Protein AF-A0A147HTM9-F1 (afdb_monomer_lite)

Radius of gyration: 15.27 Å; chains: 1; bounding box: 40×36×31 Å

pLDDT: mean 79.36, std 19.8, range [38.28, 97.69]

Foldseek 3Di:
DDPDDDDLVPPQVPDDQDAPPDAAWQEEEEEQDPVVQVVVVVVVVVVPDPTGYYYDYCSNVSYLNNLVNCCVRYVLRYQEYEYEYAPDCVNRVSSLVSSLVSCVVNVHQYQYHYPVLDDDVVRQVSGPDDPPSNVVSVVNVVPPPDD

Organism: NCBI:txid33051

Sequence (147 aa):
MHLVFRESHGLEEQAVPQDLGQRPGDVVVLSFSDSDLSAFAAGWRAGGFPWSLRLANLAALVHPLSVDTYVEQTLVYAKAILIRLIGGAAYWEYGLREVERLAREKGIALAVLAADGREDRRLMVASTVGDDICLLSTFDAANDLTV

Secondary structure (DSSP, 8-state):
-------GGGTTTTPPP--------SEEEEES-HHHHHHHHHHHHHHT-SSPEEEEEGGGG-SHHHHHHHHHHTGGG-SEEEEEETT-GGGSHHHHHHHHHHHHHHT-EEEEEETTS---HHHHHH--S-GGGHHHHHHHHHSSS--

Structure (mmCIF, N/CA/C/O backbone):
data_AF-A0A147HTM9-F1
#
_entry.id   AF-A0A147HTM9-F1
#
loop_
_atom_site.group_PDB
_atom_site.id
_atom_site.type_symbol
_atom_site.label_atom_id
_atom_site.label_alt_id
_atom_site.label_comp_id
_atom_site.label_asym_id
_atom_site.label_entity_id
_atom_site.label_seq_id
_atom_site.pdbx_PDB_ins_code
_atom_site.Cartn_x
_atom_site.Cartn_y
_atom_site.Cartn_z
_atom_site.occupancy
_atom_site.B_iso_or_equiv
_atom_site.auth_seq_id
_atom_site.auth_comp_id
_atom_site.auth_asym_id
_atom_site.auth_atom_id
_atom_site.pdbx_PDB_model_num
ATOM 1 N N . MET A 1 1 ? 28.505 16.884 0.953 1.00 49.34 1 MET A N 1
ATOM 2 C CA . MET A 1 1 ? 27.071 17.151 0.713 1.00 49.34 1 MET A CA 1
ATOM 3 C C . MET A 1 1 ? 26.336 16.828 2.009 1.00 49.34 1 MET A C 1
ATOM 5 O O . MET A 1 1 ? 26.472 15.710 2.482 1.00 49.34 1 MET A O 1
ATOM 9 N N . HIS A 1 2 ? 25.717 17.815 2.661 1.00 49.16 2 HIS A N 1
ATOM 10 C CA . HIS A 1 2 ? 25.067 17.653 3.970 1.00 49.16 2 HIS A CA 1
ATOM 11 C C . HIS A 1 2 ? 23.601 17.262 3.739 1.00 49.16 2 HIS A C 1
ATOM 13 O O . HIS A 1 2 ? 22.882 17.994 3.063 1.00 49.16 2 HIS A O 1
ATOM 19 N N . LEU A 1 3 ? 23.180 16.097 4.238 1.00 44.09 3 LEU A N 1
ATOM 20 C CA . LEU A 1 3 ? 21.773 15.700 4.247 1.00 44.09 3 LEU A CA 1
ATOM 21 C C . LEU A 1 3 ? 21.057 16.563 5.285 1.00 44.09 3 LEU A C 1
ATOM 23 O O . LEU A 1 3 ? 21.248 16.389 6.486 1.00 44.09 3 LEU A O 1
ATOM 27 N N . VAL A 1 4 ? 20.271 17.525 4.811 1.00 47.69 4 VAL A N 1
ATOM 28 C CA . VAL A 1 4 ? 19.374 18.306 5.661 1.00 47.69 4 VAL A CA 1
ATOM 29 C C . VAL A 1 4 ? 18.193 17.405 6.008 1.00 47.69 4 VAL A C 1
ATOM 31 O O . VAL A 1 4 ? 17.359 17.105 5.157 1.00 47.69 4 VAL A O 1
ATOM 34 N N . PHE A 1 5 ? 18.154 16.948 7.256 1.00 45.41 5 PHE A N 1
ATOM 35 C CA . PHE A 1 5 ? 17.011 16.259 7.841 1.00 45.41 5 PHE A CA 1
ATOM 36 C C . PHE A 1 5 ? 15.873 17.283 7.966 1.00 45.41 5 PHE A C 1
ATOM 38 O O . PHE A 1 5 ? 15.916 18.157 8.830 1.00 45.41 5 PHE A O 1
ATOM 45 N N . ARG A 1 6 ? 14.902 17.251 7.045 1.00 49.56 6 ARG A N 1
ATOM 46 C CA . ARG A 1 6 ? 13.677 18.048 7.177 1.00 49.56 6 ARG A CA 1
ATOM 47 C C . ARG A 1 6 ? 12.771 17.331 8.163 1.00 49.56 6 ARG A C 1
ATOM 49 O O . ARG A 1 6 ? 12.386 16.194 7.928 1.00 49.56 6 ARG A O 1
ATOM 56 N N . GLU A 1 7 ? 12.471 18.011 9.259 1.00 42.34 7 GLU A N 1
ATOM 57 C CA . GLU A 1 7 ? 11.475 17.613 10.244 1.00 42.34 7 GLU A CA 1
ATOM 58 C C . GLU A 1 7 ? 10.160 17.246 9.532 1.00 42.34 7 GLU A C 1
ATOM 60 O O . GLU A 1 7 ? 9.491 18.102 8.954 1.00 42.34 7 GLU A O 1
ATOM 65 N N . SER A 1 8 ? 9.801 15.959 9.550 1.00 50.41 8 SER A N 1
ATOM 66 C CA . SER A 1 8 ? 8.565 15.434 8.949 1.00 50.41 8 SER A CA 1
ATOM 67 C C . SER A 1 8 ? 7.295 15.965 9.627 1.00 50.41 8 SER A C 1
ATOM 69 O O . SER A 1 8 ? 6.211 15.864 9.062 1.00 50.41 8 SER A O 1
ATOM 71 N N . HIS A 1 9 ? 7.422 16.582 10.807 1.00 47.19 9 HIS A N 1
ATOM 72 C CA . HIS A 1 9 ? 6.303 17.050 11.628 1.00 47.19 9 HIS A CA 1
ATOM 73 C C . HIS A 1 9 ? 5.496 18.224 11.040 1.00 47.19 9 HIS A C 1
ATOM 75 O O . HIS A 1 9 ? 4.471 18.576 11.608 1.00 47.19 9 HIS A O 1
ATOM 81 N N . GLY A 1 10 ? 5.909 18.822 9.913 1.00 46.09 10 GLY A N 1
ATOM 82 C CA . GLY A 1 10 ? 5.190 19.946 9.287 1.00 46.09 10 GLY A CA 1
ATOM 83 C C . GLY A 1 10 ? 4.341 19.610 8.053 1.00 46.09 10 GLY A C 1
ATOM 84 O O . GLY A 1 10 ? 3.583 20.463 7.598 1.00 46.09 10 GLY A O 1
ATOM 85 N N . LEU A 1 11 ? 4.468 18.411 7.467 1.00 51.56 11 LEU A N 1
ATOM 86 C CA . LEU A 1 11 ? 3.740 18.062 6.233 1.00 51.56 11 LEU A CA 1
ATOM 87 C C . LEU A 1 11 ? 2.291 17.630 6.503 1.00 51.56 11 LEU A C 1
ATOM 89 O O . LEU A 1 11 ? 1.421 17.856 5.665 1.00 51.56 11 LEU A O 1
ATOM 93 N N . GLU A 1 12 ? 2.023 17.049 7.674 1.00 52.50 12 GLU A N 1
ATOM 94 C CA . GLU A 1 12 ? 0.694 16.552 8.055 1.00 52.50 12 GLU A CA 1
ATOM 95 C C . GLU A 1 12 ? -0.281 17.697 8.391 1.00 52.50 12 GLU A C 1
ATOM 97 O O . GLU A 1 12 ? -1.446 17.631 8.009 1.00 52.50 12 GLU A O 1
ATOM 102 N N . GLU A 1 13 ? 0.191 18.784 9.017 1.00 52.28 13 GLU A N 1
ATOM 103 C CA . GLU A 1 13 ? -0.645 19.931 9.427 1.00 52.28 13 GLU A CA 1
ATOM 104 C C . GLU A 1 13 ? -1.176 20.784 8.257 1.00 52.28 13 GLU A C 1
ATOM 106 O O . GLU A 1 13 ? -2.106 21.568 8.444 1.00 52.28 13 GLU A O 1
ATOM 111 N N . GLN A 1 14 ? -0.613 20.647 7.049 1.00 59.50 14 GLN A N 1
ATOM 112 C CA . GLN A 1 14 ? -1.007 21.430 5.863 1.00 59.50 14 GLN A CA 1
ATOM 113 C C . GLN A 1 14 ? -1.529 20.582 4.697 1.00 59.50 14 GLN A C 1
ATOM 115 O O . GLN A 1 14 ? -1.939 21.135 3.672 1.00 59.50 14 GLN A O 1
ATOM 120 N N . ALA A 1 15 ? -1.514 19.253 4.814 1.00 72.50 15 ALA A N 1
ATOM 121 C CA . ALA A 1 15 ? -2.032 18.385 3.768 1.00 72.50 15 ALA A CA 1
ATOM 122 C C . ALA A 1 15 ? -3.556 18.541 3.667 1.00 72.50 15 ALA A C 1
ATOM 124 O O . ALA A 1 15 ? -4.281 18.376 4.641 1.00 72.50 15 ALA A O 1
ATOM 125 N N . VAL A 1 16 ? -4.068 18.847 2.476 1.00 85.06 16 VAL A N 1
ATOM 126 C CA . VAL A 1 16 ? -5.516 18.853 2.242 1.00 85.06 16 VAL A CA 1
ATOM 127 C C . VAL A 1 16 ? -5.980 17.400 2.106 1.00 85.06 16 VAL A C 1
ATOM 129 O O . VAL A 1 16 ? -5.377 16.664 1.317 1.00 85.06 16 VAL A O 1
ATOM 132 N N . PRO A 1 17 ? -7.029 16.965 2.831 1.00 89.44 17 PRO A N 1
ATOM 133 C CA . PRO A 1 17 ? -7.576 15.629 2.662 1.00 89.44 17 PRO A CA 1
ATOM 134 C C . PRO A 1 17 ? -8.052 15.422 1.223 1.00 89.44 17 PRO A C 1
ATOM 136 O O . PRO A 1 17 ? -8.805 16.221 0.668 1.00 89.44 17 PRO A O 1
ATOM 139 N N . GLN A 1 18 ? -7.605 14.324 0.633 1.00 90.94 18 GLN A N 1
ATOM 140 C CA . GLN A 1 18 ? -8.003 13.835 -0.680 1.00 90.94 18 GLN A CA 1
ATOM 141 C C . GLN A 1 18 ? -8.727 12.494 -0.552 1.00 90.94 18 GLN A C 1
ATOM 143 O O . GLN A 1 18 ? -8.333 11.642 0.244 1.00 90.94 18 GLN A O 1
ATOM 148 N N . ASP A 1 19 ? -9.760 12.304 -1.366 1.00 92.19 19 ASP A N 1
ATOM 149 C CA . ASP A 1 19 ? -10.365 10.999 -1.612 1.00 92.19 19 ASP A CA 1
ATOM 150 C C . ASP A 1 19 ? -9.924 10.523 -2.999 1.00 92.19 19 ASP A C 1
ATOM 152 O O . ASP A 1 19 ? -10.160 11.195 -4.006 1.00 92.19 19 ASP A O 1
ATOM 156 N N . LEU A 1 20 ? -9.248 9.375 -3.050 1.00 92.69 20 LEU A N 1
ATOM 157 C CA . LEU A 1 20 ? -8.757 8.799 -4.300 1.00 92.69 20 LEU A CA 1
ATOM 158 C C . LEU A 1 20 ? -9.897 8.209 -5.141 1.00 92.69 20 LEU A C 1
ATOM 160 O O . LEU A 1 20 ? -9.718 8.029 -6.348 1.00 92.69 20 LEU A O 1
ATOM 164 N N . GLY A 1 21 ? -11.031 7.840 -4.530 1.00 92.44 21 GLY A N 1
ATOM 165 C CA . GLY A 1 21 ? -12.160 7.199 -5.214 1.00 92.44 21 GLY A CA 1
ATOM 166 C C . GLY A 1 21 ? -11.785 5.918 -5.973 1.00 92.44 21 GLY A C 1
ATOM 167 O O . GLY A 1 21 ? -12.468 5.516 -6.922 1.00 92.44 21 GLY A O 1
ATOM 168 N N . GLN A 1 22 ? -10.660 5.291 -5.620 1.00 95.31 22 GLN A N 1
ATOM 169 C CA . GLN A 1 22 ? -10.153 4.126 -6.326 1.00 95.31 22 GLN A CA 1
ATOM 170 C C . GLN A 1 22 ? -10.988 2.902 -5.945 1.00 95.31 22 GLN A C 1
ATOM 172 O O . GLN A 1 22 ? -11.217 2.616 -4.779 1.00 95.31 22 GLN A O 1
ATOM 177 N N . ARG A 1 23 ? -11.459 2.147 -6.940 1.00 95.25 23 ARG A N 1
ATOM 178 C CA . ARG A 1 23 ? -12.232 0.927 -6.667 1.00 95.25 23 ARG A CA 1
ATOM 179 C C . ARG A 1 23 ? -11.353 -0.143 -6.003 1.00 95.25 23 ARG A C 1
ATOM 181 O O . ARG A 1 23 ? -10.190 -0.257 -6.401 1.00 95.25 23 ARG A O 1
ATOM 188 N N . PRO A 1 24 ? -11.923 -1.015 -5.147 1.00 95.69 24 PRO A N 1
ATOM 189 C CA . PRO A 1 24 ? -11.240 -2.190 -4.605 1.00 95.69 24 PRO A CA 1
ATOM 190 C C . PRO A 1 24 ? -10.474 -3.003 -5.657 1.00 95.69 24 PRO A C 1
ATOM 192 O O . PRO A 1 24 ? -10.888 -3.075 -6.824 1.00 95.69 24 PRO A O 1
ATOM 195 N N . GLY A 1 25 ? -9.370 -3.627 -5.249 1.00 93.06 25 GLY A N 1
ATOM 196 C CA . GLY A 1 25 ? -8.574 -4.525 -6.085 1.00 93.06 25 GLY A CA 1
ATOM 197 C C . GLY A 1 25 ? -7.892 -5.619 -5.270 1.00 93.06 25 GLY A C 1
ATOM 198 O O . GLY A 1 25 ? -7.745 -5.492 -4.060 1.00 93.06 25 GLY A O 1
ATOM 199 N N . ASP A 1 26 ? -7.491 -6.696 -5.942 1.00 95.31 26 ASP A N 1
ATOM 200 C CA . ASP A 1 26 ? -6.861 -7.857 -5.307 1.00 95.31 26 ASP A CA 1
ATOM 201 C C . ASP A 1 26 ? -5.441 -7.545 -4.817 1.00 95.31 26 ASP A C 1
ATOM 203 O O . ASP A 1 26 ? -5.039 -8.018 -3.756 1.00 95.31 26 ASP A O 1
ATOM 207 N N . VAL A 1 27 ? -4.681 -6.767 -5.594 1.00 96.50 27 VAL A N 1
ATOM 208 C CA . VAL A 1 27 ? -3.310 -6.358 -5.271 1.00 96.50 27 VAL A CA 1
ATOM 209 C C . VAL A 1 27 ? -3.199 -4.846 -5.330 1.00 96.50 27 VAL A C 1
ATOM 211 O O . VAL A 1 27 ? -3.601 -4.229 -6.320 1.00 96.50 27 VAL A O 1
ATOM 214 N N . VAL A 1 28 ? -2.633 -4.250 -4.283 1.00 97.69 28 VAL A N 1
ATOM 215 C CA . VAL A 1 28 ? -2.420 -2.803 -4.191 1.00 97.69 28 VAL A CA 1
ATOM 216 C C . VAL A 1 28 ? -0.937 -2.501 -4.016 1.00 97.69 28 VAL A C 1
ATOM 218 O O . VAL A 1 28 ? -0.278 -3.119 -3.186 1.00 97.69 28 VAL A O 1
ATOM 221 N N . VAL A 1 29 ? -0.415 -1.538 -4.775 1.00 96.75 29 VAL A N 1
ATOM 222 C CA . VAL A 1 29 ? 0.953 -1.028 -4.622 1.00 96.75 29 VAL A CA 1
ATOM 223 C C . VAL A 1 29 ? 0.929 0.457 -4.308 1.00 96.75 29 VAL A C 1
ATOM 225 O O . VAL A 1 29 ? 0.280 1.238 -5.008 1.00 96.75 29 VAL A O 1
ATOM 228 N N . LEU A 1 30 ? 1.664 0.829 -3.265 1.00 95.88 30 LEU A N 1
ATOM 229 C CA . LEU A 1 30 ? 1.803 2.187 -2.762 1.00 95.88 30 LEU A CA 1
ATOM 230 C C . LEU A 1 30 ? 3.268 2.626 -2.843 1.00 95.88 30 LEU A C 1
ATOM 232 O O . LEU A 1 30 ? 4.151 1.921 -2.357 1.00 95.88 30 LEU A O 1
ATOM 236 N N . SER A 1 31 ? 3.537 3.785 -3.443 1.00 93.31 31 SER A N 1
ATOM 237 C CA . SER A 1 31 ? 4.867 4.419 -3.446 1.00 93.31 31 SER A CA 1
ATOM 238 C C . SER A 1 31 ? 4.730 5.938 -3.536 1.00 93.31 31 SER A C 1
ATOM 240 O O . SER A 1 31 ? 3.723 6.438 -4.029 1.00 93.31 31 SER A O 1
ATOM 242 N N . PHE A 1 32 ? 5.734 6.688 -3.081 1.00 90.44 32 PHE A N 1
ATOM 243 C CA . PHE A 1 32 ? 5.852 8.121 -3.389 1.00 90.44 32 PHE A CA 1
ATOM 244 C C . PHE A 1 32 ? 6.387 8.380 -4.811 1.00 90.44 32 PHE A C 1
ATOM 246 O O . PHE A 1 32 ? 6.244 9.485 -5.333 1.00 90.44 32 PHE A O 1
ATOM 253 N N . SER A 1 33 ? 7.007 7.379 -5.443 1.00 89.75 33 SER A N 1
ATOM 254 C CA . SER A 1 33 ? 7.623 7.476 -6.770 1.00 89.75 33 SER A CA 1
ATOM 255 C C . SER A 1 33 ? 6.676 6.959 -7.853 1.00 89.75 33 SER A C 1
ATOM 257 O O . SER A 1 33 ? 6.387 5.763 -7.934 1.00 89.75 33 SER A O 1
ATOM 259 N N . ASP A 1 34 ? 6.235 7.853 -8.741 1.00 91.25 34 ASP A N 1
ATOM 260 C CA . ASP A 1 34 ? 5.451 7.476 -9.926 1.00 91.25 34 ASP A CA 1
ATOM 261 C C . ASP A 1 34 ? 6.245 6.575 -10.886 1.00 91.25 34 ASP A C 1
ATOM 263 O O . ASP A 1 34 ? 5.658 5.765 -11.613 1.00 91.25 34 ASP A O 1
ATOM 267 N N . SER A 1 35 ? 7.579 6.671 -10.865 1.00 89.50 35 SER A N 1
ATOM 268 C CA . SER A 1 35 ? 8.467 5.778 -11.612 1.00 89.50 35 SER A CA 1
ATOM 269 C C . SER A 1 35 ? 8.370 4.342 -11.096 1.00 89.50 35 SER A C 1
ATOM 271 O O . SER A 1 35 ? 8.246 3.423 -11.906 1.00 89.50 35 SER A O 1
ATOM 273 N N . ASP A 1 36 ? 8.328 4.137 -9.774 1.00 89.75 36 ASP A N 1
ATOM 274 C CA . ASP A 1 36 ? 8.172 2.804 -9.174 1.00 89.75 36 ASP A CA 1
ATOM 275 C C . ASP A 1 36 ? 6.813 2.209 -9.542 1.00 89.75 36 ASP A C 1
ATOM 277 O O . ASP A 1 36 ? 6.720 1.045 -9.939 1.00 89.75 36 ASP A O 1
ATOM 281 N N . LEU A 1 37 ? 5.754 3.021 -9.446 1.00 93.88 37 LEU A N 1
ATOM 282 C CA . LEU A 1 37 ? 4.399 2.605 -9.804 1.00 93.88 37 LEU A CA 1
ATOM 283 C C . LEU A 1 37 ? 4.322 2.220 -11.285 1.00 93.88 37 LEU A C 1
ATOM 285 O O . LEU A 1 37 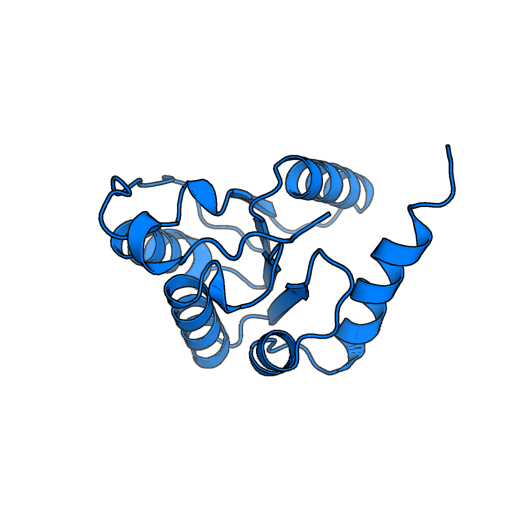? 3.747 1.186 -11.627 1.00 93.88 37 LEU A O 1
ATOM 289 N N . SER A 1 38 ? 4.938 3.009 -12.167 1.00 93.75 38 SER A N 1
ATOM 290 C CA . SER A 1 38 ? 4.973 2.740 -13.608 1.00 93.75 38 SER A CA 1
ATOM 291 C C . SER A 1 38 ? 5.772 1.478 -13.941 1.00 93.75 38 SER A C 1
ATOM 293 O O . SER A 1 38 ? 5.314 0.664 -14.748 1.00 93.75 38 SER A O 1
ATOM 295 N N . ALA A 1 39 ? 6.922 1.271 -13.292 1.00 91.44 39 ALA A N 1
ATOM 296 C CA . ALA A 1 39 ? 7.732 0.064 -13.443 1.00 91.44 39 ALA A CA 1
ATOM 297 C C . ALA A 1 39 ? 6.963 -1.185 -12.985 1.00 91.44 39 ALA A C 1
ATOM 299 O O . ALA A 1 39 ? 6.900 -2.180 -13.713 1.00 91.44 39 ALA A O 1
ATOM 300 N N . PHE A 1 40 ? 6.286 -1.111 -11.835 1.00 93.06 40 PHE A N 1
ATOM 301 C CA . PHE A 1 40 ? 5.444 -2.203 -11.352 1.00 93.06 40 PHE A CA 1
ATOM 302 C C . PHE A 1 40 ? 4.282 -2.484 -12.311 1.00 93.06 40 PHE A C 1
ATOM 304 O O . PHE A 1 40 ? 3.999 -3.639 -12.628 1.00 93.06 40 PHE A O 1
ATOM 311 N N . ALA A 1 41 ? 3.635 -1.441 -12.839 1.00 94.62 41 ALA A N 1
ATOM 312 C CA . ALA A 1 41 ? 2.563 -1.585 -13.821 1.00 94.62 41 ALA A CA 1
ATOM 313 C C . ALA A 1 41 ? 3.028 -2.317 -15.089 1.00 94.62 41 ALA A C 1
ATOM 315 O O . ALA A 1 41 ? 2.268 -3.095 -15.670 1.00 94.62 41 ALA A O 1
ATOM 316 N N . ALA A 1 42 ? 4.250 -2.042 -15.553 1.00 94.12 42 ALA A N 1
ATOM 317 C CA . ALA A 1 42 ? 4.836 -2.707 -16.712 1.00 94.12 42 ALA A CA 1
ATOM 318 C C . ALA A 1 42 ? 5.120 -4.188 -16.418 1.00 94.12 42 ALA A C 1
ATOM 320 O O . ALA A 1 42 ? 4.664 -5.054 -17.168 1.00 94.12 42 ALA A O 1
ATOM 321 N N . GLY A 1 43 ? 5.780 -4.483 -15.293 1.00 92.75 43 GLY A N 1
ATOM 322 C CA . GLY A 1 43 ? 6.062 -5.855 -14.860 1.00 92.75 43 GLY A CA 1
ATOM 323 C C . GLY A 1 43 ? 4.792 -6.684 -14.644 1.00 92.75 43 GLY A C 1
ATOM 324 O O . GLY A 1 43 ? 4.700 -7.815 -15.116 1.00 92.75 43 GLY A O 1
ATOM 325 N N . TRP A 1 44 ? 3.764 -6.101 -14.021 1.00 93.69 44 TRP A N 1
ATOM 326 C CA . TRP A 1 44 ? 2.481 -6.768 -13.793 1.00 93.69 44 TRP A CA 1
ATOM 327 C C . TRP A 1 44 ? 1.777 -7.159 -15.094 1.00 93.69 44 TRP A C 1
ATOM 329 O O . TRP A 1 44 ? 1.266 -8.272 -15.218 1.00 93.69 44 TRP A O 1
ATOM 339 N N . ARG A 1 45 ? 1.768 -6.257 -16.086 1.00 92.69 45 ARG A N 1
ATOM 340 C CA . ARG A 1 45 ? 1.187 -6.539 -17.409 1.00 92.69 45 ARG A CA 1
ATOM 341 C C . ARG A 1 45 ? 1.950 -7.641 -18.137 1.00 92.69 45 ARG A C 1
ATOM 343 O O . ARG A 1 45 ? 1.315 -8.500 -18.737 1.00 92.69 45 ARG A O 1
ATOM 350 N N . ALA A 1 46 ? 3.280 -7.629 -18.065 1.00 93.62 46 ALA A N 1
ATOM 351 C CA . ALA A 1 46 ? 4.114 -8.664 -18.669 1.00 93.62 46 ALA A CA 1
ATOM 352 C C . ALA A 1 46 ? 3.931 -10.036 -17.994 1.00 93.62 46 ALA A C 1
ATOM 354 O O . ALA A 1 46 ? 3.983 -11.059 -18.671 1.00 93.62 46 ALA A O 1
ATOM 355 N N . GLY A 1 47 ? 3.675 -10.061 -16.682 1.00 91.06 47 GLY A N 1
ATOM 356 C CA . GLY A 1 47 ? 3.472 -11.292 -15.915 1.00 91.06 47 GLY A CA 1
ATOM 357 C C . GLY A 1 47 ? 2.131 -11.996 -16.155 1.00 91.06 47 GLY A C 1
ATOM 358 O O . GLY A 1 47 ? 2.003 -13.170 -15.823 1.00 91.06 47 GLY A O 1
ATOM 359 N N . GLY A 1 48 ? 1.133 -11.318 -16.736 1.00 89.50 48 GLY A N 1
ATOM 360 C CA . GLY A 1 48 ? -0.147 -11.942 -17.097 1.00 89.50 48 GLY A CA 1
ATOM 361 C C . GLY A 1 48 ? -0.973 -12.443 -15.904 1.00 89.50 48 GLY A C 1
ATOM 362 O O . GLY A 1 48 ? -1.717 -13.414 -16.032 1.00 89.50 48 GLY A O 1
ATOM 363 N N . PHE A 1 49 ? -0.838 -11.808 -14.736 1.00 89.38 49 PHE A N 1
ATOM 364 C CA . PHE A 1 49 ? -1.540 -12.226 -13.523 1.00 89.38 49 PHE A CA 1
ATOM 365 C C . PHE A 1 49 ? -3.067 -12.070 -13.659 1.00 89.38 49 PHE A C 1
ATOM 367 O O . PHE A 1 49 ? -3.539 -11.056 -14.176 1.00 89.38 49 PHE A O 1
ATOM 374 N N . PRO A 1 50 ? -3.867 -13.020 -13.136 1.00 91.75 50 PRO A N 1
ATOM 375 C CA . PRO A 1 50 ? -5.329 -12.976 -13.230 1.00 91.75 50 PRO A CA 1
ATOM 376 C C . PRO A 1 50 ? -5.983 -12.021 -12.214 1.00 91.75 50 PRO A C 1
ATOM 378 O O . PRO A 1 50 ? -7.206 -11.892 -12.189 1.00 91.75 50 PRO A O 1
ATOM 381 N N . TRP A 1 51 ? -5.195 -11.386 -11.344 1.00 93.62 51 TRP A N 1
ATOM 382 C CA . TRP A 1 51 ? -5.676 -10.523 -10.268 1.00 93.62 51 TRP A CA 1
ATOM 383 C C . TRP A 1 51 ? -5.725 -9.053 -10.683 1.00 93.62 51 TRP A C 1
ATOM 385 O O . TRP A 1 51 ? -4.913 -8.570 -11.477 1.00 93.62 51 TRP A O 1
ATOM 395 N N . SER A 1 52 ? -6.672 -8.316 -10.109 1.00 95.75 52 SER A N 1
ATOM 396 C CA . SER A 1 52 ? -6.798 -6.880 -10.340 1.00 95.75 52 SER A CA 1
ATOM 397 C C . SER A 1 52 ? -5.730 -6.088 -9.574 1.00 95.75 52 SER A C 1
ATOM 399 O O . SER A 1 52 ? -5.560 -6.263 -8.371 1.00 95.75 52 SER A O 1
ATOM 401 N N . LEU A 1 53 ? -5.037 -5.185 -10.276 1.00 96.12 53 LEU A N 1
ATOM 402 C CA . LEU A 1 53 ? -4.004 -4.314 -9.708 1.00 96.12 53 LEU A CA 1
ATOM 403 C C . LEU A 1 53 ? -4.540 -2.903 -9.447 1.00 96.12 53 LEU A C 1
ATOM 405 O O . LEU A 1 53 ? -5.240 -2.328 -10.292 1.00 96.12 53 LEU A O 1
ATOM 409 N N . ARG A 1 54 ? -4.164 -2.322 -8.309 1.00 97.50 54 ARG A N 1
ATOM 410 C CA . ARG A 1 54 ? -4.302 -0.899 -7.991 1.00 97.50 54 ARG A CA 1
ATOM 411 C C . ARG A 1 54 ? -2.948 -0.309 -7.643 1.00 97.50 54 ARG A C 1
ATOM 413 O O . ARG A 1 54 ? -2.158 -0.920 -6.936 1.00 97.50 54 ARG A O 1
ATOM 420 N N . LEU A 1 55 ? -2.702 0.880 -8.167 1.00 97.25 55 LEU A N 1
ATOM 421 C CA . LEU A 1 55 ? -1.499 1.663 -7.924 1.00 97.25 55 LEU A CA 1
ATOM 422 C C . LEU A 1 55 ? -1.957 2.997 -7.353 1.00 97.25 55 LEU A C 1
ATOM 424 O O . LEU A 1 55 ? -2.885 3.593 -7.911 1.00 97.25 55 LEU A O 1
ATOM 428 N N . ALA A 1 56 ? -1.342 3.449 -6.269 1.00 96.94 56 ALA A N 1
ATOM 429 C CA . ALA A 1 56 ? -1.640 4.753 -5.694 1.00 96.94 56 ALA A CA 1
ATOM 430 C C . ALA A 1 56 ? -0.364 5.432 -5.200 1.00 96.94 56 ALA A C 1
ATOM 432 O O . ALA A 1 56 ? 0.509 4.798 -4.603 1.00 96.94 56 ALA A O 1
ATOM 433 N N . ASN A 1 57 ? -0.269 6.735 -5.468 1.00 94.75 57 ASN A N 1
ATOM 434 C CA . ASN A 1 57 ? 0.830 7.545 -4.975 1.00 94.75 57 ASN A CA 1
ATOM 435 C C . ASN A 1 57 ? 0.543 7.986 -3.533 1.00 94.75 57 ASN A C 1
ATOM 437 O O . ASN A 1 57 ? -0.504 8.576 -3.253 1.00 94.75 57 ASN A O 1
ATOM 441 N N . LEU A 1 58 ? 1.483 7.723 -2.625 1.00 93.75 58 LEU A N 1
ATOM 442 C CA . LEU A 1 58 ? 1.368 8.066 -1.205 1.00 93.75 58 LEU A CA 1
ATOM 443 C C . LEU A 1 58 ? 1.266 9.578 -0.949 1.00 93.75 58 LEU A C 1
ATOM 445 O O . LEU A 1 58 ? 0.731 9.977 0.080 1.00 93.75 58 LEU A O 1
ATOM 449 N N . ALA A 1 59 ? 1.685 10.428 -1.891 1.00 91.00 59 ALA A N 1
ATOM 450 C CA . ALA A 1 59 ? 1.506 11.879 -1.809 1.00 91.00 59 ALA A CA 1
ATOM 451 C C . ALA A 1 59 ? 0.025 12.298 -1.708 1.00 91.00 59 ALA A C 1
ATOM 453 O O . ALA A 1 59 ? -0.280 13.332 -1.115 1.00 91.00 59 ALA A O 1
ATOM 454 N N . ALA A 1 60 ? -0.901 11.491 -2.239 1.00 92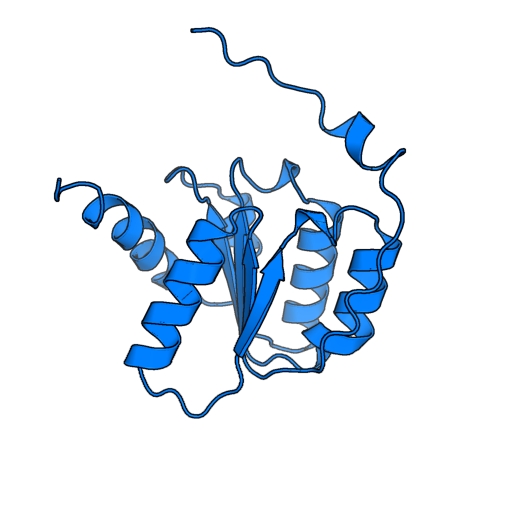.38 60 ALA A N 1
ATOM 455 C CA . ALA A 1 60 ? -2.344 11.709 -2.096 1.00 92.38 60 ALA A CA 1
ATOM 456 C C . ALA A 1 60 ? -2.912 11.161 -0.770 1.00 92.38 60 ALA A C 1
ATOM 458 O O . ALA A 1 60 ? -4.065 11.415 -0.436 1.00 92.38 60 ALA A O 1
ATOM 459 N N . LEU A 1 61 ? -2.105 10.419 -0.008 1.00 92.88 61 LEU A N 1
ATOM 460 C CA . LEU A 1 61 ? -2.477 9.738 1.233 1.00 92.88 61 LEU A CA 1
ATOM 461 C C . LEU A 1 61 ? -1.685 10.273 2.437 1.00 92.88 61 LEU A C 1
ATOM 463 O O . LEU A 1 61 ? -1.447 9.543 3.390 1.00 92.88 61 LEU A O 1
ATOM 467 N N . VAL A 1 62 ? -1.242 11.533 2.408 1.00 90.19 62 VAL A N 1
ATOM 468 C CA . VAL A 1 62 ? -0.488 12.136 3.526 1.00 90.19 62 VAL A CA 1
ATOM 469 C C . VAL A 1 62 ? -1.405 12.500 4.695 1.00 90.19 62 VAL A C 1
ATOM 471 O O . VAL A 1 62 ? -1.032 12.331 5.850 1.00 90.19 62 VAL A O 1
ATOM 474 N N . HIS A 1 63 ? -2.615 12.987 4.411 1.00 92.38 63 HIS A N 1
ATOM 475 C CA . HIS A 1 63 ? -3.549 13.384 5.460 1.00 92.38 63 HIS A CA 1
ATOM 476 C C . HIS A 1 63 ? -4.209 12.146 6.106 1.00 92.38 63 HIS A C 1
ATOM 478 O O . HIS A 1 63 ? -4.709 11.294 5.365 1.00 92.38 63 HIS A O 1
ATOM 484 N N . PRO A 1 64 ? -4.320 12.055 7.449 1.00 92.75 64 PRO A N 1
ATOM 485 C CA . PR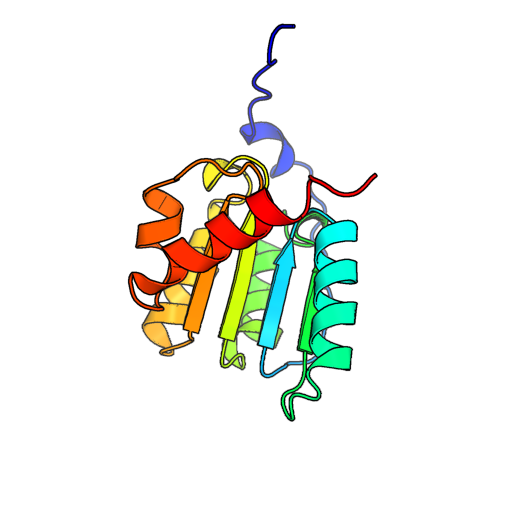O A 1 64 ? -4.900 10.894 8.138 1.00 92.75 64 PRO A CA 1
ATOM 486 C C . PRO A 1 64 ? -6.279 10.469 7.613 1.00 92.75 64 PRO A C 1
ATOM 488 O O . PRO A 1 64 ? -6.484 9.311 7.276 1.00 92.75 64 PRO A O 1
ATOM 491 N N . LEU A 1 65 ? -7.188 11.427 7.393 1.00 94.31 65 LEU A N 1
ATOM 492 C CA . LEU A 1 65 ? -8.514 11.142 6.819 1.00 94.31 65 LEU A CA 1
ATOM 493 C C . LEU A 1 65 ? -8.456 10.475 5.429 1.00 94.31 65 LEU A C 1
ATOM 495 O O . LEU A 1 65 ? -9.307 9.647 5.106 1.00 94.31 65 LEU A O 1
ATOM 499 N N . SER A 1 66 ? -7.472 10.832 4.597 1.00 95.44 66 SER A N 1
ATOM 500 C CA . SER A 1 66 ? -7.276 10.214 3.279 1.00 95.44 66 SER A CA 1
ATOM 501 C C . SER A 1 66 ? -6.836 8.766 3.406 1.00 95.44 66 SER A C 1
ATOM 503 O O . SER A 1 66 ? -7.325 7.909 2.673 1.00 95.44 66 SER A O 1
ATOM 505 N N . VAL A 1 67 ? -5.940 8.496 4.358 1.00 96.31 67 VAL A N 1
ATOM 506 C CA . VAL A 1 67 ? -5.507 7.140 4.696 1.00 96.31 67 VAL A CA 1
ATOM 507 C C . VAL A 1 67 ? -6.699 6.316 5.161 1.00 96.31 67 VAL A C 1
ATOM 509 O O . VAL A 1 67 ? -6.949 5.268 4.573 1.00 96.31 67 VAL A O 1
ATOM 512 N N . ASP A 1 68 ? -7.452 6.799 6.150 1.00 95.69 68 ASP A N 1
ATOM 513 C CA . ASP A 1 68 ? -8.599 6.083 6.720 1.00 95.69 68 ASP A CA 1
ATOM 514 C C . ASP A 1 68 ? -9.626 5.731 5.644 1.00 95.69 68 ASP A C 1
ATOM 516 O O . ASP A 1 68 ? -9.997 4.569 5.470 1.00 95.69 68 ASP A O 1
ATOM 520 N N . THR A 1 69 ? -10.011 6.726 4.840 1.00 96.38 69 THR A N 1
ATOM 521 C CA . THR A 1 69 ? -10.975 6.547 3.746 1.00 96.38 69 THR A CA 1
ATOM 522 C C . THR A 1 69 ? -10.483 5.497 2.753 1.00 96.38 69 THR A C 1
ATOM 524 O O . THR A 1 69 ? -11.227 4.600 2.353 1.00 96.38 69 THR A O 1
ATOM 527 N N . TYR A 1 70 ? -9.210 5.564 2.365 1.00 97.56 70 TYR A N 1
ATOM 528 C CA . TYR A 1 70 ? -8.636 4.627 1.410 1.00 97.56 70 TYR A CA 1
ATOM 529 C C . TYR A 1 7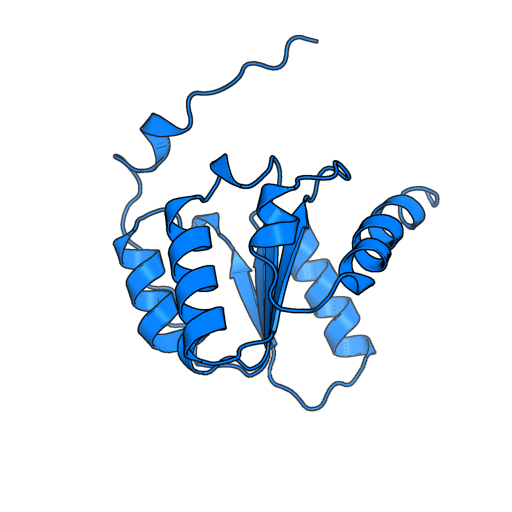0 ? -8.489 3.209 1.990 1.00 97.56 70 TYR A C 1
ATOM 531 O O . TYR A 1 70 ? -8.731 2.220 1.287 1.00 97.56 70 TYR A O 1
ATOM 539 N N . VAL A 1 71 ? -8.162 3.091 3.279 1.00 96.94 71 VAL A N 1
ATOM 540 C CA . VAL A 1 71 ? -8.112 1.820 4.010 1.00 96.94 71 VAL A CA 1
ATOM 541 C C . VAL A 1 71 ? -9.483 1.147 4.011 1.00 96.94 71 VAL A C 1
ATOM 543 O O . VAL A 1 71 ? -9.605 -0.009 3.594 1.00 96.94 71 VAL A O 1
ATOM 546 N N . GLU A 1 72 ? -10.517 1.879 4.418 1.00 96.44 72 GLU A N 1
ATOM 547 C CA . GLU A 1 72 ? -11.880 1.363 4.565 1.00 96.44 72 GLU A CA 1
ATOM 548 C C . GLU A 1 72 ? -12.549 1.045 3.228 1.00 96.44 72 GLU A C 1
ATOM 550 O O . GLU A 1 72 ? -13.282 0.061 3.112 1.00 96.44 72 GLU A O 1
ATOM 555 N N . GLN A 1 73 ? -12.311 1.865 2.206 1.00 96.50 73 GLN A N 1
ATOM 556 C CA . GLN A 1 73 ? -13.003 1.720 0.927 1.00 96.50 73 GLN A CA 1
ATOM 557 C C . GLN A 1 73 ? -12.248 0.849 -0.076 1.00 96.50 73 GLN A C 1
ATOM 559 O O . GLN A 1 73 ? -12.882 0.251 -0.945 1.00 96.50 73 GLN A O 1
ATOM 564 N N . THR A 1 74 ? -10.919 0.754 0.030 1.00 96.62 74 THR A N 1
ATOM 565 C CA . THR A 1 74 ? -10.080 0.072 -0.970 1.00 96.62 74 THR A CA 1
ATOM 566 C C . THR A 1 74 ? -9.260 -1.055 -0.362 1.00 96.62 74 THR A C 1
ATOM 568 O O . THR A 1 74 ? -9.392 -2.202 -0.800 1.00 96.62 74 THR A O 1
ATOM 571 N N . LEU A 1 75 ? -8.414 -0.758 0.631 1.00 96.81 75 LEU A N 1
ATOM 572 C CA . LEU A 1 75 ? -7.404 -1.717 1.099 1.00 96.81 75 LEU A CA 1
ATOM 573 C C . LEU A 1 75 ? -7.999 -2.904 1.855 1.00 96.81 75 LEU A C 1
ATOM 575 O O . LEU A 1 75 ? -7.441 -3.995 1.782 1.00 96.81 75 LEU A O 1
ATOM 579 N N . VAL A 1 76 ? -9.141 -2.738 2.528 1.00 96.81 76 VAL A N 1
ATOM 580 C CA . VAL A 1 76 ? -9.802 -3.823 3.282 1.00 96.81 76 VAL A CA 1
ATOM 581 C C . VAL A 1 76 ? -10.189 -5.029 2.417 1.00 96.81 76 VAL A C 1
ATOM 583 O O . VAL A 1 76 ? -10.381 -6.128 2.936 1.00 96.81 76 VAL A O 1
ATOM 586 N N . TYR A 1 77 ? -10.290 -4.838 1.101 1.00 96.44 77 TYR A N 1
ATOM 587 C CA . TYR A 1 77 ? -10.628 -5.880 0.130 1.00 96.44 77 TYR A CA 1
ATOM 588 C C . TYR A 1 77 ? -9.400 -6.493 -0.557 1.00 96.44 77 TYR A C 1
ATOM 590 O O . TYR A 1 77 ? -9.549 -7.432 -1.343 1.00 96.44 77 TYR A O 1
ATOM 598 N N . ALA A 1 78 ? -8.205 -5.958 -0.298 1.00 97.00 78 ALA A N 1
ATOM 599 C CA . ALA A 1 78 ? -6.976 -6.440 -0.904 1.00 97.00 78 ALA A CA 1
ATOM 600 C C . ALA A 1 78 ? -6.595 -7.819 -0.355 1.00 97.00 78 ALA A C 1
ATOM 602 O O . ALA A 1 78 ? -6.809 -8.137 0.811 1.00 97.00 78 ALA A O 1
ATOM 603 N N . LYS A 1 79 ? -5.985 -8.637 -1.210 1.00 94.62 79 LYS A N 1
ATOM 604 C CA . LYS A 1 79 ? -5.341 -9.904 -0.834 1.00 94.62 79 LYS A CA 1
ATOM 605 C C . LYS A 1 79 ? -3.855 -9.705 -0.568 1.00 94.62 79 LYS A C 1
ATOM 607 O O . LYS A 1 79 ? -3.291 -10.390 0.282 1.00 94.62 79 LYS A O 1
ATOM 612 N N . ALA A 1 80 ? -3.239 -8.763 -1.284 1.00 95.31 80 ALA A N 1
ATOM 613 C CA . ALA A 1 80 ? -1.857 -8.365 -1.080 1.00 95.31 80 ALA A CA 1
ATOM 614 C C . ALA A 1 80 ? -1.675 -6.848 -1.205 1.00 95.31 80 ALA A C 1
ATOM 616 O O . ALA A 1 80 ? -2.291 -6.202 -2.057 1.00 95.31 80 ALA A O 1
ATOM 617 N N . ILE A 1 81 ? -0.798 -6.293 -0.374 1.00 96.50 81 ILE A N 1
ATOM 618 C CA . ILE A 1 81 ? -0.407 -4.887 -0.376 1.00 96.50 81 ILE A CA 1
ATOM 619 C C . ILE A 1 81 ? 1.120 -4.814 -0.387 1.00 96.50 81 ILE A C 1
ATOM 621 O O . ILE A 1 81 ? 1.784 -5.423 0.449 1.00 96.50 81 ILE A O 1
ATOM 625 N N . LEU A 1 82 ? 1.675 -4.051 -1.324 1.00 94.62 82 LEU A N 1
ATOM 626 C CA . LEU A 1 82 ? 3.093 -3.710 -1.385 1.00 94.62 82 LEU A CA 1
ATOM 627 C C . LEU A 1 82 ? 3.256 -2.212 -1.139 1.00 94.62 82 LEU A C 1
ATOM 629 O O . LEU A 1 82 ? 2.644 -1.401 -1.829 1.00 94.62 82 LEU A O 1
ATOM 633 N N . ILE A 1 83 ? 4.110 -1.837 -0.196 1.00 93.12 83 ILE A N 1
ATOM 634 C CA . ILE A 1 83 ? 4.453 -0.444 0.086 1.00 93.12 83 ILE A CA 1
ATOM 635 C C . ILE A 1 83 ? 5.947 -0.260 -0.150 1.00 93.12 83 ILE A C 1
ATOM 637 O O . ILE A 1 83 ? 6.761 -0.966 0.441 1.00 93.12 83 ILE A O 1
ATOM 641 N N . ARG A 1 84 ? 6.314 0.707 -0.989 1.00 89.12 84 ARG A N 1
ATOM 642 C CA . ARG A 1 84 ? 7.701 1.110 -1.226 1.00 89.12 84 ARG A CA 1
ATOM 643 C C . ARG A 1 84 ? 7.915 2.520 -0.674 1.00 89.12 84 ARG A C 1
ATOM 645 O O . ARG A 1 84 ? 7.338 3.482 -1.176 1.00 89.12 84 ARG A O 1
ATOM 652 N N . LEU A 1 85 ? 8.714 2.636 0.388 1.00 83.25 85 LEU A N 1
ATOM 653 C CA . LEU A 1 85 ? 8.966 3.899 1.095 1.00 83.25 85 LEU A CA 1
ATOM 654 C C . LEU A 1 85 ? 10.392 4.392 0.837 1.00 83.25 85 LEU A C 1
ATOM 656 O O . LEU A 1 85 ? 11.367 3.731 1.196 1.00 83.25 85 LEU A O 1
ATOM 660 N N . ILE A 1 86 ? 10.516 5.584 0.251 1.00 72.38 86 ILE A N 1
ATOM 661 C CA . ILE A 1 86 ? 11.796 6.287 0.101 1.00 72.38 86 ILE A CA 1
ATOM 662 C C . ILE A 1 86 ? 12.103 6.980 1.434 1.00 72.38 86 ILE A C 1
ATOM 664 O O . ILE A 1 86 ? 11.426 7.937 1.796 1.00 72.38 86 ILE A O 1
ATOM 668 N N . GLY A 1 87 ? 13.107 6.489 2.168 1.00 65.88 87 GLY A N 1
ATOM 669 C CA . GLY A 1 87 ? 13.572 7.098 3.424 1.00 65.88 87 GLY A CA 1
ATOM 670 C C . GLY A 1 87 ? 13.070 6.453 4.725 1.00 65.88 87 GLY A C 1
ATOM 671 O O . GLY A 1 87 ? 13.336 6.988 5.802 1.00 65.88 87 GLY A O 1
ATOM 672 N N . GLY A 1 88 ? 12.395 5.301 4.652 1.00 68.38 88 GLY A N 1
ATOM 673 C CA . GLY A 1 88 ? 12.029 4.486 5.820 1.00 68.38 88 GLY A CA 1
ATOM 674 C C . GLY A 1 88 ? 10.667 4.809 6.449 1.00 68.38 88 GLY A C 1
ATOM 675 O O . GLY A 1 88 ? 9.909 5.648 5.961 1.00 68.38 88 GLY A O 1
ATOM 676 N N . ALA A 1 89 ? 10.346 4.121 7.551 1.00 68.56 89 ALA A N 1
ATOM 677 C CA . ALA A 1 89 ? 9.004 4.118 8.162 1.00 68.56 89 ALA A CA 1
ATOM 678 C C . ALA A 1 89 ? 8.484 5.505 8.596 1.00 68.56 89 ALA A C 1
ATOM 680 O O . ALA A 1 89 ? 7.280 5.744 8.592 1.00 68.56 89 ALA A O 1
ATOM 681 N N . ALA A 1 90 ? 9.387 6.427 8.948 1.00 73.75 90 ALA A N 1
ATOM 682 C CA . ALA A 1 90 ? 9.041 7.750 9.478 1.00 73.75 90 ALA A CA 1
ATOM 683 C C . ALA A 1 90 ? 8.406 8.702 8.443 1.00 73.75 90 ALA A C 1
ATOM 685 O O . ALA A 1 90 ? 7.887 9.749 8.817 1.00 73.75 90 ALA A O 1
ATOM 686 N N . TYR A 1 91 ? 8.450 8.373 7.147 1.00 79.06 91 TYR A N 1
ATOM 687 C CA . TYR A 1 91 ? 7.879 9.218 6.088 1.00 79.06 91 TYR A CA 1
ATOM 688 C C . TYR A 1 91 ? 6.366 9.057 5.915 1.00 79.06 91 TYR A C 1
ATOM 690 O O . TYR A 1 91 ? 5.727 9.907 5.300 1.00 79.06 91 TYR A O 1
ATOM 698 N N . TRP A 1 92 ? 5.793 7.965 6.423 1.00 89.00 92 TRP A N 1
ATOM 699 C CA . TRP A 1 92 ? 4.363 7.678 6.308 1.00 89.00 92 TRP A CA 1
ATOM 700 C C . TRP A 1 92 ? 3.885 6.838 7.499 1.00 89.00 92 TRP A C 1
ATOM 702 O O . TRP A 1 92 ? 3.253 5.797 7.341 1.00 89.00 92 TRP A O 1
ATOM 712 N N . GLU A 1 93 ? 4.254 7.267 8.708 1.00 88.81 93 GLU A N 1
ATOM 713 C CA . GLU A 1 93 ? 4.117 6.472 9.935 1.00 88.81 93 GLU A CA 1
ATOM 714 C C . GLU A 1 93 ? 2.656 6.136 10.263 1.00 88.81 93 GLU A C 1
ATOM 716 O O . GLU A 1 93 ? 2.336 4.976 10.533 1.00 88.81 93 GLU A O 1
ATOM 721 N N . TYR A 1 94 ? 1.761 7.129 10.187 1.00 92.06 94 TYR A N 1
ATOM 722 C CA . TYR A 1 94 ? 0.334 6.926 10.436 1.00 92.06 94 TYR A CA 1
ATOM 723 C C . TYR A 1 94 ? -0.266 5.890 9.480 1.00 92.06 94 TYR A C 1
ATOM 725 O O . TYR A 1 94 ? -0.874 4.912 9.918 1.00 92.06 94 TYR A O 1
ATOM 733 N N . GLY A 1 95 ? -0.046 6.069 8.177 1.00 93.69 95 GLY A N 1
ATOM 734 C CA . GLY A 1 95 ? -0.581 5.156 7.177 1.00 93.69 95 GLY A CA 1
ATOM 735 C C . GLY A 1 95 ? 0.029 3.766 7.243 1.00 93.69 95 GLY A C 1
ATOM 736 O O . GLY A 1 95 ? -0.695 2.778 7.125 1.00 93.69 95 GLY A O 1
ATOM 737 N N . LEU A 1 96 ? 1.329 3.664 7.523 1.00 92.31 96 LEU A N 1
ATOM 738 C CA . LEU A 1 96 ? 1.987 2.377 7.713 1.00 92.31 96 LEU A CA 1
ATOM 739 C C . LEU A 1 96 ? 1.352 1.602 8.872 1.00 92.31 96 LEU A C 1
ATOM 741 O O . LEU A 1 96 ? 1.065 0.416 8.717 1.00 92.31 96 LEU A O 1
ATOM 745 N N . ARG A 1 97 ? 1.071 2.272 9.996 1.00 94.00 97 ARG A N 1
ATOM 746 C CA . ARG A 1 97 ? 0.421 1.654 11.157 1.00 94.00 97 ARG A CA 1
ATOM 747 C C . ARG A 1 97 ? -0.990 1.159 10.838 1.00 94.00 97 ARG A C 1
ATOM 749 O O . ARG A 1 97 ? -1.333 0.043 11.226 1.00 94.00 97 ARG A O 1
ATOM 756 N N . GLU A 1 98 ? -1.804 1.950 10.140 1.00 96.50 98 GLU A N 1
ATOM 757 C CA . GLU A 1 98 ? -3.170 1.532 9.791 1.00 96.50 98 GLU A CA 1
ATOM 758 C C . GLU A 1 98 ? -3.185 0.365 8.800 1.00 96.50 98 GLU A C 1
ATOM 760 O O . GLU A 1 98 ? -3.962 -0.579 8.969 1.00 96.50 98 GLU A O 1
ATOM 765 N N . VAL A 1 99 ? -2.291 0.368 7.807 1.00 95.88 99 VAL A N 1
ATOM 766 C CA . VAL A 1 99 ? -2.174 -0.753 6.864 1.00 95.88 99 VAL A CA 1
ATOM 767 C C . VAL A 1 99 ? -1.636 -2.007 7.552 1.00 95.88 99 VAL A C 1
ATOM 769 O O . VAL A 1 99 ? -2.142 -3.099 7.293 1.00 95.88 99 VAL A O 1
ATOM 772 N N . GLU A 1 100 ? -0.665 -1.877 8.457 1.00 94.50 100 GLU A N 1
ATOM 773 C CA . GLU A 1 100 ? -0.172 -2.999 9.261 1.00 94.50 100 GLU A CA 1
ATOM 774 C C . GLU A 1 100 ? -1.298 -3.608 10.107 1.00 94.50 100 GLU A C 1
ATOM 776 O O . GLU A 1 100 ? -1.516 -4.824 10.074 1.00 94.50 100 GLU A O 1
ATOM 781 N N . ARG A 1 101 ? -2.045 -2.770 10.835 1.00 95.81 101 ARG A N 1
ATOM 782 C CA . ARG A 1 101 ? -3.185 -3.199 11.654 1.00 95.81 101 ARG A CA 1
ATOM 783 C C . ARG A 1 101 ? -4.205 -3.956 10.805 1.00 95.81 101 ARG A C 1
ATOM 785 O O . ARG A 1 101 ? -4.565 -5.084 11.144 1.00 95.81 101 ARG A O 1
ATOM 792 N N . LEU A 1 102 ? -4.609 -3.373 9.676 1.00 96.12 102 LEU A N 1
ATOM 793 C CA . LEU A 1 102 ? -5.537 -3.989 8.731 1.00 96.12 102 LEU A CA 1
ATOM 794 C C . LEU A 1 102 ? -5.029 -5.347 8.240 1.00 96.12 102 LEU A C 1
ATOM 796 O O . LEU A 1 102 ? -5.778 -6.326 8.232 1.00 96.12 102 LEU A O 1
ATOM 800 N N . ALA A 1 103 ? -3.762 -5.413 7.833 1.00 94.94 103 ALA A N 1
ATOM 801 C CA . ALA A 1 103 ? -3.183 -6.621 7.273 1.00 94.94 103 ALA A CA 1
ATOM 802 C C . ALA A 1 103 ? -3.158 -7.766 8.286 1.00 94.94 103 ALA A C 1
ATOM 804 O O . ALA A 1 103 ? -3.510 -8.895 7.940 1.00 94.94 103 ALA A O 1
ATOM 805 N N . ARG A 1 104 ? -2.828 -7.475 9.549 1.00 93.50 104 ARG A N 1
ATOM 806 C CA . ARG A 1 104 ? -2.862 -8.460 10.640 1.00 93.50 104 ARG A CA 1
ATOM 807 C C . ARG A 1 104 ? -4.284 -8.909 10.970 1.00 93.50 104 ARG A C 1
ATOM 809 O O . ARG A 1 104 ? -4.515 -10.103 11.130 1.00 93.50 104 ARG A O 1
ATOM 816 N N . GLU A 1 105 ? -5.237 -7.982 11.042 1.00 94.81 105 GLU A N 1
ATOM 817 C CA . GLU A 1 105 ? -6.639 -8.292 11.355 1.00 94.81 105 GLU A CA 1
ATOM 818 C C . GLU A 1 105 ? -7.329 -9.127 10.270 1.00 94.81 105 GLU A C 1
ATOM 820 O O . GLU A 1 105 ? -8.178 -9.966 10.572 1.00 94.81 105 GLU A O 1
ATOM 825 N N . LYS A 1 106 ? -6.987 -8.888 9.001 1.00 93.31 106 LYS A N 1
ATOM 826 C CA . LYS A 1 106 ? -7.643 -9.509 7.840 1.00 93.31 106 LYS A CA 1
ATOM 827 C C . LYS A 1 106 ? -6.840 -10.645 7.207 1.00 93.31 106 LYS A C 1
ATOM 829 O O . LYS A 1 106 ? -7.365 -11.322 6.328 1.00 93.31 106 LYS A O 1
ATOM 834 N N . GLY A 1 107 ? -5.596 -10.864 7.635 1.00 92.38 107 GLY A N 1
ATOM 835 C CA . GLY A 1 107 ? -4.694 -11.840 7.019 1.00 92.38 107 GLY A CA 1
ATOM 836 C C . GLY A 1 107 ? -4.257 -11.448 5.604 1.00 92.38 107 GLY A C 1
ATOM 837 O O . GLY A 1 107 ? -4.073 -12.320 4.758 1.00 92.38 107 GLY A O 1
ATOM 838 N N . ILE A 1 108 ? -4.127 -10.147 5.327 1.00 93.88 108 ILE A N 1
ATOM 839 C CA . ILE A 1 108 ? -3.644 -9.634 4.036 1.00 93.88 108 ILE A CA 1
ATOM 840 C C . ILE A 1 108 ? -2.126 -9.802 3.986 1.00 93.88 108 ILE A C 1
ATOM 842 O O . ILE A 1 108 ? -1.429 -9.504 4.960 1.00 93.88 108 ILE A O 1
ATOM 846 N N . ALA A 1 109 ? -1.607 -10.244 2.842 1.00 93.00 109 ALA A N 1
ATOM 847 C CA . ALA A 1 109 ? -0.172 -10.293 2.591 1.00 93.00 109 ALA A CA 1
ATOM 848 C C . ALA A 1 109 ? 0.383 -8.866 2.431 1.00 93.00 109 ALA A C 1
ATOM 850 O O . ALA A 1 109 ? 0.137 -8.218 1.418 1.00 93.00 109 ALA A O 1
ATOM 851 N N . LEU A 1 110 ? 1.122 -8.368 3.419 1.00 93.56 110 LEU A N 1
ATOM 852 C CA . LEU A 1 110 ? 1.723 -7.037 3.427 1.00 93.56 110 LEU A CA 1
ATOM 853 C C . LEU A 1 110 ? 3.238 -7.148 3.266 1.00 93.56 110 LEU A C 1
ATOM 855 O O . LEU A 1 110 ? 3.905 -7.825 4.049 1.00 93.56 110 LEU A O 1
ATOM 859 N N . ALA A 1 111 ? 3.762 -6.447 2.268 1.00 90.81 111 ALA A N 1
ATOM 860 C CA . ALA A 1 111 ? 5.180 -6.293 1.991 1.00 90.81 111 ALA A CA 1
ATOM 861 C C . ALA A 1 111 ? 5.560 -4.816 2.094 1.00 90.81 111 ALA A C 1
ATOM 863 O O . ALA A 1 111 ? 4.973 -3.987 1.398 1.00 90.81 111 ALA A O 1
ATOM 864 N N . VAL A 1 112 ? 6.542 -4.475 2.926 1.00 88.81 112 VAL A N 1
ATOM 865 C CA . VAL A 1 112 ? 7.021 -3.095 3.068 1.00 88.81 112 VAL A CA 1
ATOM 866 C C . VAL A 1 112 ? 8.514 -3.046 2.765 1.00 88.81 112 VAL A C 1
ATOM 868 O O . VAL A 1 112 ? 9.321 -3.636 3.479 1.00 88.81 112 VAL A O 1
ATOM 871 N N . LEU A 1 113 ? 8.879 -2.353 1.687 1.00 84.19 113 LEU A N 1
ATOM 872 C CA . LEU A 1 113 ? 10.243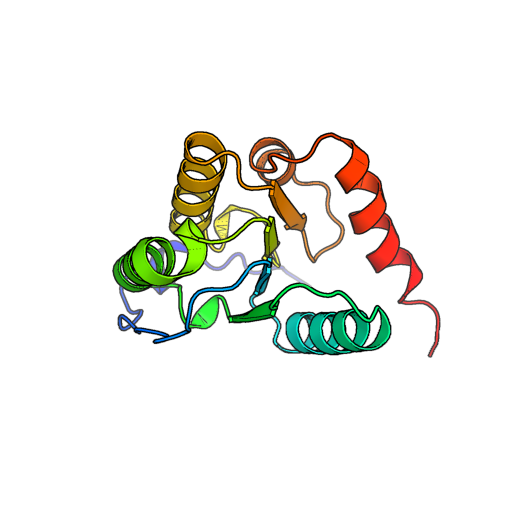 -2.285 1.169 1.00 84.19 113 LEU A CA 1
ATOM 873 C C . LEU A 1 113 ? 10.811 -0.869 1.307 1.00 84.19 113 LEU A C 1
ATOM 875 O O . LEU A 1 113 ? 10.170 0.118 0.934 1.00 84.19 113 LEU A O 1
ATOM 879 N N . ALA A 1 114 ? 12.044 -0.784 1.803 1.00 80.06 114 ALA A N 1
ATOM 880 C CA . ALA A 1 114 ? 12.845 0.431 1.739 1.00 80.06 114 ALA A CA 1
ATOM 881 C C . ALA A 1 114 ? 13.329 0.645 0.299 1.00 80.06 114 ALA A C 1
ATOM 883 O O . ALA A 1 114 ? 13.955 -0.229 -0.296 1.00 80.06 114 ALA A O 1
ATOM 884 N N . ALA A 1 115 ? 13.029 1.812 -0.267 1.00 71.81 115 ALA A N 1
ATOM 885 C CA . ALA A 1 115 ? 13.392 2.151 -1.642 1.00 71.81 115 ALA A CA 1
ATOM 886 C C . ALA A 1 115 ? 14.836 2.667 -1.793 1.00 71.81 115 ALA A C 1
ATOM 888 O O . ALA A 1 115 ? 15.268 2.935 -2.907 1.00 71.81 115 ALA A O 1
ATOM 889 N N . ASP A 1 116 ? 15.567 2.857 -0.692 1.00 67.69 116 ASP A N 1
ATOM 890 C CA . ASP A 1 116 ? 16.952 3.348 -0.671 1.00 67.69 116 ASP A CA 1
ATOM 891 C C . ASP A 1 116 ? 17.987 2.220 -0.497 1.00 67.69 116 ASP A C 1
ATOM 893 O O . ASP A 1 116 ? 19.168 2.486 -0.257 1.00 67.69 116 ASP A O 1
ATOM 897 N N . GLY A 1 117 ? 17.542 0.960 -0.587 1.00 61.69 117 GLY A N 1
ATOM 898 C CA . GLY A 1 117 ? 18.378 -0.233 -0.441 1.00 61.69 117 GLY A CA 1
ATOM 899 C C . GLY A 1 117 ? 18.897 -0.473 0.979 1.00 61.69 117 GLY A C 1
ATOM 900 O O . GLY A 1 117 ? 19.704 -1.380 1.184 1.00 61.69 117 GLY A O 1
ATOM 901 N N . ARG A 1 118 ? 18.470 0.320 1.971 1.00 62.50 118 ARG A N 1
ATOM 902 C CA . ARG A 1 118 ? 18.888 0.149 3.366 1.00 62.50 118 ARG A CA 1
ATOM 903 C C . ARG A 1 118 ? 17.953 -0.813 4.081 1.00 62.50 118 ARG A C 1
ATOM 905 O O . ARG A 1 118 ? 16.735 -0.688 4.010 1.00 62.50 118 ARG A O 1
ATOM 912 N N . GLU A 1 119 ? 18.526 -1.751 4.826 1.00 59.41 119 GLU A N 1
ATOM 913 C CA . GLU A 1 119 ? 17.740 -2.620 5.697 1.00 59.41 119 GLU A CA 1
ATOM 914 C C . GLU A 1 119 ? 17.126 -1.800 6.845 1.00 59.41 119 GLU A C 1
ATOM 916 O O . GLU A 1 119 ? 17.834 -1.294 7.718 1.00 59.41 119 GLU A O 1
ATOM 921 N N . ASP A 1 120 ? 15.796 -1.683 6.863 1.00 65.81 120 ASP A N 1
ATOM 922 C CA . ASP A 1 120 ? 15.044 -1.076 7.964 1.00 65.81 120 ASP A CA 1
ATOM 923 C C . ASP A 1 120 ? 14.247 -2.158 8.705 1.00 65.81 120 ASP A C 1
ATOM 925 O O . ASP A 1 120 ? 13.254 -2.705 8.215 1.00 65.81 120 ASP A O 1
ATOM 929 N N . ARG A 1 121 ? 14.677 -2.450 9.939 1.00 66.69 121 ARG A N 1
ATOM 930 C CA . ARG A 1 121 ? 14.054 -3.461 10.804 1.00 66.69 121 ARG A CA 1
ATOM 931 C C . ARG A 1 121 ? 12.580 -3.171 11.094 1.00 66.69 121 ARG A C 1
ATOM 933 O O . ARG A 1 121 ? 11.827 -4.117 11.305 1.00 66.69 121 ARG A O 1
ATOM 940 N N . ARG A 1 122 ? 12.146 -1.908 11.096 1.00 65.88 122 ARG A N 1
ATOM 941 C CA . ARG A 1 122 ? 10.732 -1.564 11.320 1.00 65.88 122 ARG A CA 1
ATOM 942 C C . ARG A 1 122 ? 9.863 -1.983 10.137 1.00 65.88 122 ARG A C 1
ATO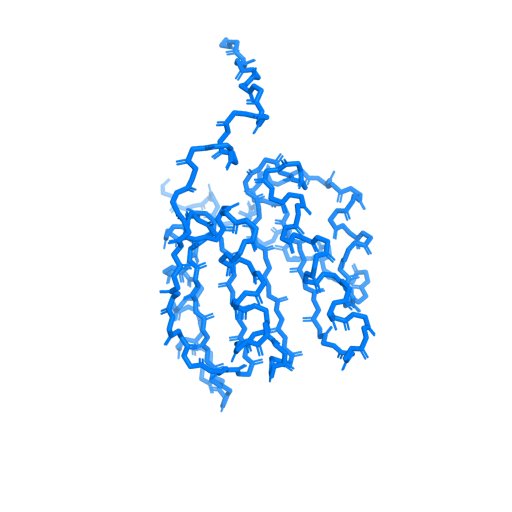M 944 O O . ARG A 1 122 ? 8.778 -2.509 10.354 1.00 65.88 122 ARG A O 1
ATOM 951 N N . LEU A 1 123 ? 10.360 -1.824 8.910 1.00 65.06 123 LEU A N 1
ATOM 952 C CA . LEU A 1 123 ? 9.651 -2.261 7.700 1.00 65.06 123 LEU A CA 1
ATOM 953 C C . LEU A 1 123 ? 9.564 -3.791 7.622 1.00 65.06 123 LEU A C 1
ATOM 955 O O . LEU A 1 123 ? 8.528 -4.338 7.242 1.00 65.06 123 LEU A O 1
ATOM 959 N N . MET A 1 124 ? 10.621 -4.483 8.061 1.00 66.12 124 MET A N 1
ATOM 960 C CA . MET A 1 124 ? 10.612 -5.946 8.169 1.00 66.12 124 MET A CA 1
ATOM 961 C C . MET A 1 124 ? 9.569 -6.437 9.180 1.00 66.12 124 MET A C 1
ATOM 963 O O . MET A 1 124 ? 8.803 -7.339 8.868 1.00 66.12 124 MET A O 1
ATOM 967 N N . VAL A 1 125 ? 9.481 -5.815 10.363 1.00 71.25 125 VAL A N 1
ATOM 968 C CA . VAL A 1 125 ? 8.481 -6.184 11.385 1.00 71.25 125 VAL A CA 1
ATOM 969 C C . VAL A 1 125 ? 7.048 -5.897 10.922 1.00 71.25 125 VAL A C 1
ATOM 971 O O . VAL A 1 125 ? 6.141 -6.667 11.245 1.00 71.25 125 VAL A O 1
ATOM 974 N N . ALA A 1 126 ? 6.839 -4.813 10.170 1.00 65.00 126 ALA A N 1
ATOM 975 C CA . ALA A 1 126 ? 5.529 -4.450 9.631 1.00 65.00 126 ALA A CA 1
ATOM 976 C C . ALA A 1 126 ? 5.049 -5.403 8.519 1.00 65.00 126 ALA A C 1
ATOM 978 O O . ALA A 1 126 ? 3.845 -5.549 8.315 1.00 65.00 126 ALA A O 1
ATOM 979 N N . SER A 1 127 ? 5.966 -6.066 7.808 1.00 69.38 127 SER A N 1
ATOM 980 C CA . SER A 1 127 ? 5.616 -7.028 6.759 1.00 69.38 127 SER A CA 1
ATOM 981 C C . SER A 1 127 ? 4.980 -8.292 7.359 1.00 69.38 127 SER A C 1
ATOM 983 O O . SER A 1 127 ? 5.420 -8.803 8.388 1.00 69.38 127 SER A O 1
ATOM 985 N N . THR A 1 128 ? 3.914 -8.799 6.734 1.00 74.19 128 THR A N 1
ATOM 986 C CA . THR A 1 128 ? 3.180 -9.998 7.195 1.00 74.19 128 THR A CA 1
ATOM 987 C C . THR A 1 128 ? 3.457 -11.236 6.345 1.00 74.19 128 THR A C 1
ATOM 989 O O . THR A 1 128 ? 3.056 -12.338 6.720 1.00 74.19 128 THR A O 1
ATOM 992 N N . VAL A 1 129 ? 4.157 -11.079 5.219 1.00 69.19 129 VAL A N 1
ATOM 993 C CA . VAL A 1 129 ? 4.776 -12.200 4.501 1.00 69.19 129 VAL A CA 1
ATOM 994 C C . VAL A 1 129 ? 6.146 -12.494 5.128 1.00 69.19 129 VAL A C 1
ATOM 996 O O . VAL A 1 129 ? 6.825 -11.566 5.558 1.00 69.19 129 VAL A O 1
ATOM 999 N N . GLY A 1 130 ? 6.509 -13.776 5.255 1.00 48.78 130 GLY A N 1
ATOM 1000 C CA . GLY A 1 130 ? 7.715 -14.221 5.973 1.00 48.78 130 GLY A CA 1
ATOM 1001 C C . GLY A 1 130 ? 9.041 -13.681 5.411 1.00 48.78 130 GLY A C 1
ATOM 1002 O O . GLY A 1 130 ? 9.059 -13.005 4.383 1.00 48.78 130 GLY A O 1
ATOM 1003 N N . ASP A 1 131 ? 10.151 -14.023 6.082 1.00 48.06 131 ASP A N 1
ATOM 1004 C CA . ASP A 1 131 ? 11.534 -13.532 5.866 1.00 48.06 131 ASP A CA 1
ATOM 1005 C C . ASP A 1 131 ? 12.070 -13.583 4.409 1.00 48.06 131 ASP A C 1
ATOM 1007 O O . ASP A 1 131 ? 13.103 -12.986 4.099 1.00 48.06 131 ASP A O 1
ATOM 1011 N N . ASP A 1 132 ? 11.356 -14.223 3.480 1.00 48.38 132 ASP A N 1
ATOM 1012 C CA . ASP A 1 132 ? 11.686 -14.330 2.053 1.00 48.38 132 ASP A CA 1
ATOM 1013 C C . ASP A 1 132 ? 11.673 -12.974 1.306 1.00 48.38 132 ASP A C 1
ATOM 1015 O O . ASP A 1 132 ? 12.221 -12.857 0.206 1.00 48.38 132 ASP A O 1
ATOM 1019 N N . ILE A 1 133 ? 11.098 -11.917 1.901 1.00 49.72 133 ILE A N 1
ATOM 1020 C CA . ILE A 1 133 ? 11.093 -10.547 1.349 1.00 49.72 133 ILE A CA 1
ATOM 1021 C C . ILE A 1 133 ? 12.498 -9.961 1.164 1.00 49.72 133 ILE A C 1
ATOM 1023 O O . ILE A 1 133 ? 12.692 -9.101 0.300 1.00 49.72 133 ILE A O 1
ATOM 1027 N N . CYS A 1 134 ? 13.486 -10.447 1.922 1.00 43.50 134 CYS A N 1
ATOM 1028 C CA . CYS A 1 134 ? 14.874 -9.987 1.837 1.00 43.50 134 CYS A CA 1
ATOM 1029 C C . CYS A 1 134 ? 15.496 -10.229 0.439 1.00 43.50 134 CYS A C 1
ATOM 1031 O O . CYS A 1 134 ? 16.467 -9.584 0.043 1.00 43.50 134 CYS A O 1
ATOM 1033 N N . LEU A 1 135 ? 14.897 -11.106 -0.375 1.00 43.16 135 LEU A N 1
ATOM 1034 C CA . LEU A 1 135 ? 15.316 -11.323 -1.762 1.00 43.16 135 LEU A CA 1
ATOM 1035 C C . LEU A 1 135 ? 14.796 -10.250 -2.735 1.00 43.16 135 LEU A C 1
ATOM 1037 O O . LEU A 1 135 ? 15.412 -10.040 -3.781 1.00 43.16 135 LEU A O 1
ATOM 1041 N N . LEU A 1 136 ? 13.710 -9.533 -2.411 1.00 47.31 136 LEU A N 1
ATOM 1042 C CA . LEU A 1 136 ? 13.163 -8.491 -3.292 1.00 47.31 136 LEU A CA 1
ATOM 1043 C C . LEU A 1 136 ? 13.936 -7.167 -3.194 1.00 47.31 136 LEU A C 1
ATOM 1045 O O . LEU A 1 136 ? 14.075 -6.478 -4.201 1.00 47.31 136 LEU A O 1
ATOM 1049 N N . SER A 1 137 ? 14.494 -6.833 -2.025 1.00 47.97 137 SER A N 1
ATOM 1050 C CA . SER A 1 137 ? 15.410 -5.686 -1.870 1.00 47.97 137 SER A CA 1
ATOM 1051 C C . SER A 1 137 ? 16.707 -5.876 -2.665 1.00 47.97 137 SER A C 1
ATOM 1053 O O . SER A 1 137 ? 17.272 -4.913 -3.176 1.00 47.97 137 SER A O 1
ATOM 1055 N N . THR A 1 138 ? 17.141 -7.126 -2.850 1.00 43.12 138 THR A N 1
ATOM 1056 C CA . THR A 1 138 ? 18.314 -7.465 -3.672 1.00 43.12 138 THR A CA 1
ATOM 1057 C C . THR A 1 138 ? 18.047 -7.267 -5.174 1.00 43.12 138 THR A C 1
ATOM 1059 O O . THR A 1 138 ? 18.974 -6.991 -5.933 1.00 43.12 138 THR A O 1
ATOM 1062 N N . PHE A 1 139 ? 16.786 -7.348 -5.618 1.00 45.59 139 PHE A N 1
ATOM 1063 C CA . PHE A 1 139 ? 16.418 -7.158 -7.027 1.00 45.59 139 PHE A CA 1
ATOM 1064 C C . PHE A 1 139 ? 16.624 -5.712 -7.510 1.00 45.59 139 PHE A C 1
ATOM 1066 O O . PHE A 1 139 ? 16.959 -5.496 -8.672 1.00 45.59 139 PHE A O 1
ATOM 1073 N N . ASP A 1 140 ? 16.485 -4.732 -6.614 1.00 46.22 140 ASP A N 1
ATOM 1074 C CA . ASP A 1 140 ? 16.678 -3.307 -6.916 1.00 46.22 140 ASP A CA 1
ATOM 1075 C C . ASP A 1 140 ? 18.167 -2.972 -7.141 1.00 46.22 140 ASP A C 1
ATOM 1077 O O . ASP A 1 140 ? 18.508 -2.189 -8.023 1.00 46.22 140 ASP A O 1
ATOM 1081 N N . ALA A 1 141 ? 19.078 -3.657 -6.435 1.00 44.62 141 ALA A N 1
ATOM 1082 C CA . ALA A 1 141 ? 20.526 -3.493 -6.608 1.00 44.62 141 ALA A CA 1
ATOM 1083 C C . ALA A 1 141 ? 21.062 -4.084 -7.929 1.00 44.62 141 ALA A C 1
ATOM 1085 O O . ALA A 1 141 ? 22.148 -3.716 -8.376 1.00 44.62 141 ALA A O 1
ATOM 1086 N N . ALA A 1 142 ? 20.323 -4.996 -8.567 1.00 41.72 142 ALA A N 1
ATOM 1087 C CA . ALA A 1 142 ? 20.744 -5.638 -9.813 1.00 41.72 142 ALA A CA 1
ATOM 1088 C C . ALA A 1 142 ? 20.339 -4.855 -11.076 1.00 41.72 142 ALA A C 1
ATOM 1090 O O . ALA A 1 142 ? 20.896 -5.107 -12.144 1.00 41.72 142 ALA A O 1
ATOM 1091 N N . ASN A 1 143 ? 19.399 -3.907 -10.976 1.00 42.19 143 ASN A N 1
ATOM 1092 C CA . ASN A 1 143 ? 18.882 -3.172 -12.136 1.00 42.19 143 ASN A CA 1
ATOM 1093 C C . ASN A 1 143 ? 19.572 -1.811 -12.377 1.00 42.19 143 ASN A C 1
ATOM 1095 O O . ASN A 1 143 ? 19.220 -1.122 -13.330 1.00 42.19 143 ASN A O 1
ATOM 1099 N N . ASP A 1 144 ? 20.574 -1.447 -11.567 1.00 41.97 144 ASP A N 1
ATOM 1100 C CA . ASP A 1 144 ? 21.348 -0.195 -11.701 1.00 41.97 144 ASP A CA 1
ATOM 1101 C C . ASP A 1 144 ? 22.685 -0.375 -12.464 1.00 41.97 144 ASP A C 1
ATOM 1103 O O . ASP A 1 144 ? 23.578 0.466 -12.423 1.00 41.97 144 ASP A O 1
ATOM 1107 N N . LEU A 1 145 ? 22.842 -1.492 -13.189 1.00 38.62 145 LEU A N 1
ATOM 1108 C CA . LEU A 1 145 ? 24.003 -1.784 -14.041 1.00 38.62 145 LEU A CA 1
ATOM 1109 C C . LEU A 1 145 ? 23.584 -2.132 -15.476 1.00 38.62 145 LEU A C 1
ATOM 1111 O O . LEU A 1 145 ? 23.988 -3.157 -16.016 1.00 38.62 145 LEU A O 1
ATOM 1115 N N . THR A 1 146 ? 22.775 -1.293 -16.128 1.00 38.28 146 THR A N 1
ATOM 1116 C CA . THR A 1 146 ? 22.778 -1.197 -17.602 1.00 38.28 146 THR A CA 1
ATOM 1117 C C . THR A 1 146 ? 22.303 0.185 -18.067 1.00 38.28 146 THR A C 1
ATOM 1119 O O . THR A 1 146 ? 21.157 0.348 -18.480 1.00 38.28 146 THR A O 1
ATOM 1122 N N . VAL A 1 147 ? 23.211 1.166 -18.039 1.00 38.41 147 VAL A N 1
ATOM 1123 C CA . VAL A 1 147 ? 23.335 2.232 -19.054 1.00 38.41 147 VAL A CA 1
ATOM 1124 C C . VAL A 1 147 ? 24.816 2.412 -19.353 1.00 38.41 147 VAL A C 1
ATOM 1126 O O . VAL A 1 147 ? 25.598 2.469 -18.378 1.00 38.41 147 VAL A O 1
#